Protein AF-A0A7W0F3E9-F1 (afdb_monomer_lite)

pLDDT: mean 85.23, std 11.92, range [56.28, 97.56]

Foldseek 3Di:
DADPPPRDDDDPPDQADPPPRHGPVVVPPPPVPVVVVVVVVVVVVVVVVVVVVVVVVPVVVVVVVVVVVVD

Secondary structure (DSSP, 8-state):
-B-TTT--B--TT-SB-TTT--BSSGGG--HHHHHHHHHHHHHHHHHHHHHHHHHHHHHHHHHHHHHHHT-

Radius of gyration: 27.57 Å; chains: 1; bounding box: 51×17×73 Å

Sequence (71 aa):
MKCLKCGKENKKSAVYCKFCGENLQTAEQPLTVAFMLKSLFVIYSLIFTAYMLYLALEKPFQAFVNNLATK

Structure (mmCIF, N/CA/C/O backbone):
data_AF-A0A7W0F3E9-F1
#
_entry.id   AF-A0A7W0F3E9-F1
#
loop_
_atom_site.group_PDB
_atom_site.id
_atom_site.type_symbol
_atom_site.label_atom_id
_atom_site.label_alt_id
_atom_site.label_comp_id
_atom_site.label_asym_id
_atom_site.label_entity_id
_atom_site.label_seq_id
_atom_site.pdbx_PDB_ins_code
_atom_site.Cartn_x
_atom_site.Cartn_y
_atom_site.Cartn_z
_atom_site.occupancy
_atom_site.B_iso_or_equiv
_atom_site.auth_seq_id
_atom_site.auth_comp_id
_atom_site.auth_asym_id
_atom_site.auth_atom_id
_atom_site.pdbx_PDB_model_num
ATOM 1 N N . MET A 1 1 ? -6.231 -1.896 25.857 1.00 86.25 1 MET A N 1
ATOM 2 C CA . MET A 1 1 ? -5.582 -1.286 24.691 1.00 86.25 1 MET A CA 1
ATOM 3 C C . MET A 1 1 ? -6.291 0.007 24.368 1.00 86.25 1 MET A C 1
ATOM 5 O O . MET A 1 1 ? -7.524 0.047 24.325 1.00 86.25 1 MET A O 1
ATOM 9 N N . LYS A 1 2 ? -5.512 1.062 24.167 1.00 91.12 2 LYS A N 1
ATOM 10 C CA . LYS A 1 2 ? -6.024 2.381 23.834 1.00 91.12 2 LYS A CA 1
ATOM 11 C C . LYS A 1 2 ? -6.470 2.404 22.375 1.00 91.12 2 LYS A C 1
ATOM 13 O O . LYS A 1 2 ? -5.714 2.013 21.492 1.00 91.12 2 LYS A O 1
ATOM 18 N N . CYS A 1 3 ? -7.694 2.853 22.114 1.00 92.69 3 CYS A N 1
ATOM 19 C CA . CYS A 1 3 ? -8.163 3.058 20.746 1.00 92.69 3 CYS A CA 1
ATOM 20 C C . CYS A 1 3 ? -7.436 4.261 20.125 1.00 92.69 3 CYS A C 1
ATOM 22 O O . CYS A 1 3 ? -7.516 5.361 20.670 1.00 92.69 3 CYS A O 1
ATOM 24 N N . LEU A 1 4 ? -6.777 4.076 18.977 1.00 89.38 4 LEU A N 1
ATOM 25 C CA . LEU A 1 4 ? -6.053 5.153 18.285 1.00 89.38 4 LEU A CA 1
ATOM 26 C C . LEU A 1 4 ? -6.979 6.223 17.686 1.00 89.38 4 LEU A C 1
ATOM 28 O O . LEU A 1 4 ? -6.562 7.360 17.514 1.00 89.38 4 LEU A O 1
ATOM 32 N N . LYS A 1 5 ? -8.248 5.884 17.423 1.00 91.81 5 LYS A N 1
ATOM 33 C CA . LYS A 1 5 ? -9.230 6.817 16.854 1.00 91.81 5 LYS A CA 1
ATOM 34 C C . LYS A 1 5 ? -9.885 7.720 17.893 1.00 91.81 5 LYS A C 1
ATOM 36 O O . LYS A 1 5 ? -10.027 8.912 17.664 1.00 91.81 5 LYS A O 1
ATOM 41 N N . CYS A 1 6 ? -10.325 7.163 19.024 1.00 94.56 6 CYS A N 1
ATOM 42 C CA . CYS A 1 6 ? -11.096 7.916 20.025 1.00 94.56 6 CYS A CA 1
ATOM 43 C C . CYS A 1 6 ? -10.403 8.043 21.391 1.00 94.56 6 CYS A C 1
ATOM 45 O O . CYS A 1 6 ? -10.990 8.579 22.329 1.00 94.56 6 CYS A O 1
ATOM 47 N N . GLY A 1 7 ? -9.202 7.483 21.555 1.00 94.31 7 GLY A N 1
ATOM 48 C CA . GLY A 1 7 ? -8.375 7.616 22.757 1.00 94.31 7 GLY A CA 1
ATOM 49 C C . GLY A 1 7 ? -8.835 6.840 23.997 1.00 94.31 7 GLY A C 1
ATOM 50 O O . GLY A 1 7 ? -8.121 6.847 24.996 1.00 94.31 7 GLY A O 1
ATOM 51 N N . LYS A 1 8 ? -9.993 6.167 23.961 1.00 96.56 8 LYS A N 1
ATOM 52 C CA . LYS A 1 8 ? -10.545 5.432 25.113 1.00 96.56 8 LYS A CA 1
ATOM 53 C C . LYS A 1 8 ? -9.907 4.051 25.281 1.00 96.56 8 LYS A C 1
ATOM 55 O O . LYS A 1 8 ? -9.553 3.387 24.303 1.00 96.56 8 LYS A O 1
ATOM 60 N N . GLU A 1 9 ? -9.823 3.605 26.530 1.00 96.00 9 GLU A N 1
ATOM 61 C CA . GLU A 1 9 ? -9.245 2.312 26.895 1.00 96.00 9 GLU A CA 1
ATOM 62 C C . GLU A 1 9 ? -10.255 1.168 26.701 1.00 96.00 9 GLU A C 1
ATOM 64 O O . GLU A 1 9 ? -11.403 1.234 27.152 1.00 96.00 9 GLU A O 1
ATOM 69 N N . ASN A 1 10 ? -9.823 0.104 26.026 1.00 94.31 10 ASN A N 1
ATOM 70 C CA . ASN A 1 10 ? -10.601 -1.112 25.779 1.00 94.31 10 ASN A CA 1
ATOM 71 C C . ASN A 1 10 ? -9.936 -2.336 26.427 1.00 94.31 10 ASN A C 1
ATOM 73 O O . ASN A 1 10 ? -8.744 -2.316 26.744 1.00 94.31 10 ASN A O 1
ATOM 77 N N . LYS A 1 11 ? -10.684 -3.439 26.590 1.00 93.94 11 LYS A N 1
ATOM 78 C CA . LYS A 1 11 ? -10.095 -4.732 26.989 1.00 93.94 11 LYS A CA 1
ATOM 79 C C . LYS A 1 11 ? -9.001 -5.125 25.985 1.00 93.94 11 LYS A C 1
ATOM 81 O O . LYS A 1 11 ? -9.138 -4.848 24.800 1.00 93.94 11 LYS A O 1
ATOM 86 N N . LYS A 1 12 ? -7.920 -5.766 26.445 1.00 86.81 12 LYS A N 1
ATOM 87 C CA . LYS A 1 12 ? -6.801 -6.171 25.568 1.00 86.81 12 LYS A CA 1
ATOM 88 C C . LYS A 1 12 ? -7.221 -7.153 24.463 1.00 86.81 12 LYS A C 1
ATOM 90 O O . LYS A 1 12 ? -6.617 -7.144 23.407 1.00 86.81 12 LYS A O 1
ATOM 95 N N . SER A 1 13 ? -8.259 -7.954 24.699 1.00 89.44 13 SER A N 1
ATOM 96 C CA . SER A 1 13 ? -8.819 -8.910 23.737 1.00 89.44 13 SER A CA 1
ATOM 97 C C . SER A 1 13 ? -9.943 -8.341 22.858 1.00 89.44 13 SER A C 1
ATOM 99 O O . SER A 1 13 ? -10.582 -9.090 22.125 1.00 89.44 13 SER A O 1
ATOM 101 N N . ALA A 1 14 ? -10.255 -7.043 22.957 1.00 90.94 14 ALA A N 1
ATOM 102 C CA . ALA A 1 14 ? -11.347 -6.452 22.192 1.00 90.94 14 ALA A CA 1
ATOM 103 C C . ALA A 1 14 ? -10.972 -6.325 20.707 1.00 90.94 14 ALA A C 1
ATOM 105 O O . ALA A 1 14 ? -9.966 -5.709 20.375 1.00 90.94 14 ALA A O 1
ATOM 106 N N . VAL A 1 15 ? -11.816 -6.866 19.823 1.00 92.06 15 VAL A N 1
ATOM 107 C CA . VAL A 1 15 ? -11.666 -6.741 18.360 1.00 92.06 15 VAL A CA 1
ATOM 108 C C . VAL A 1 15 ? -12.076 -5.349 17.878 1.00 92.06 15 VAL A C 1
ATOM 110 O O . VAL A 1 15 ? -11.451 -4.788 16.986 1.00 92.06 15 VAL A O 1
ATOM 113 N N . TYR A 1 16 ? -13.097 -4.766 18.510 1.00 93.62 16 TYR A N 1
ATOM 114 C CA . TYR A 1 16 ? -13.635 -3.448 18.185 1.00 93.62 16 TYR A CA 1
ATOM 115 C C . TYR A 1 16 ? -13.674 -2.551 19.421 1.00 93.62 16 TYR A C 1
ATOM 117 O O . TYR A 1 16 ? -13.854 -3.016 20.551 1.00 93.62 16 TYR A O 1
ATOM 125 N N . CYS A 1 17 ? -13.538 -1.245 19.211 1.00 94.81 17 CYS A N 1
ATOM 126 C CA . CYS A 1 17 ? -13.698 -0.254 20.260 1.00 94.81 17 CYS A CA 1
ATOM 127 C C . CYS A 1 17 ? -15.165 -0.188 20.691 1.00 94.81 17 CYS A C 1
ATOM 129 O O . CYS A 1 17 ? -16.028 0.197 19.902 1.00 94.81 17 CYS A O 1
ATOM 131 N N . LYS A 1 18 ? -15.445 -0.451 21.972 1.00 96.44 18 LYS A N 1
ATOM 132 C CA . LYS A 1 18 ? -16.819 -0.433 22.509 1.00 96.44 18 LYS A CA 1
ATOM 133 C C . LYS A 1 18 ? -17.491 0.948 22.485 1.00 96.44 18 LYS A C 1
ATOM 135 O O . LYS A 1 18 ? -18.662 1.057 22.815 1.00 96.44 18 LYS A O 1
ATOM 140 N N . PHE A 1 19 ? -16.730 2.000 22.179 1.00 96.00 19 PHE A N 1
ATOM 141 C CA . PHE A 1 19 ? -17.197 3.385 22.216 1.00 96.00 19 PHE A CA 1
ATOM 142 C C . PHE A 1 19 ? -17.386 4.012 20.835 1.00 96.00 19 PHE A C 1
ATOM 144 O O . PHE A 1 19 ? -18.270 4.843 20.680 1.00 96.00 19 PHE A O 1
ATOM 151 N N . CYS A 1 20 ? -16.545 3.670 19.854 1.00 95.56 20 CYS A N 1
ATOM 152 C CA . CYS A 1 20 ? -16.592 4.281 18.518 1.00 95.56 20 CYS A CA 1
ATOM 153 C C . CYS A 1 20 ? -16.669 3.265 17.371 1.00 95.56 20 CYS A C 1
ATOM 155 O O . CYS A 1 20 ? -16.685 3.672 16.214 1.00 95.56 20 CYS A O 1
ATOM 157 N N . GLY A 1 21 ? -16.667 1.963 17.676 1.00 93.44 21 GLY A N 1
ATOM 158 C CA . GLY A 1 21 ? -16.766 0.891 16.684 1.00 93.44 21 GLY A CA 1
ATOM 159 C C . GLY A 1 21 ? -15.494 0.623 15.873 1.00 93.44 21 GLY A C 1
ATOM 160 O O . GLY A 1 21 ? -15.510 -0.266 15.033 1.00 93.44 21 GLY A O 1
ATOM 161 N N . GLU A 1 22 ? -14.393 1.346 16.108 1.00 92.75 22 GLU A N 1
ATOM 162 C CA . GLU A 1 22 ? -13.143 1.151 15.357 1.00 92.75 22 GLU A CA 1
ATOM 163 C C . GLU A 1 22 ? -12.582 -0.260 15.5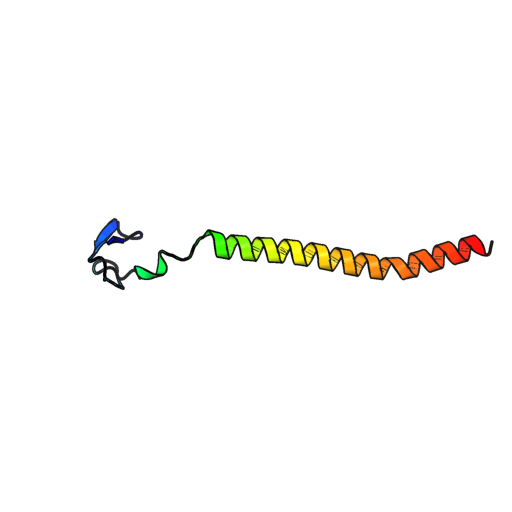34 1.00 92.75 22 GLU A C 1
ATOM 165 O O . GLU A 1 22 ? -12.525 -0.753 16.664 1.00 92.75 22 GLU A O 1
ATOM 170 N N . ASN A 1 23 ? -12.118 -0.883 14.448 1.00 90.94 23 ASN A N 1
ATOM 171 C CA . ASN A 1 23 ? -11.425 -2.162 14.530 1.00 90.94 23 ASN A CA 1
ATOM 172 C C . ASN A 1 23 ? -10.045 -1.958 15.176 1.00 90.94 23 ASN A C 1
ATOM 174 O O . ASN A 1 23 ? -9.195 -1.224 14.677 1.00 90.94 23 ASN A O 1
ATOM 178 N N . LEU A 1 24 ? -9.834 -2.598 16.320 1.00 87.81 24 LEU A N 1
ATOM 179 C CA . LEU A 1 24 ? -8.617 -2.486 17.115 1.00 87.81 24 LEU A CA 1
ATOM 180 C C . LEU A 1 24 ? -7.499 -3.418 16.624 1.00 87.81 24 LEU A C 1
ATOM 182 O O . LEU A 1 24 ? -6.344 -3.203 16.979 1.00 87.81 24 LEU A O 1
ATOM 186 N N . GLN A 1 25 ? -7.819 -4.415 15.797 1.00 79.06 25 GLN A N 1
ATOM 187 C CA . GLN A 1 25 ? -6.849 -5.337 15.195 1.00 79.06 25 GLN A CA 1
ATOM 188 C C . GLN A 1 25 ? -6.188 -4.759 13.938 1.00 79.06 25 GLN A C 1
ATOM 190 O O . GLN A 1 25 ? -5.087 -5.158 13.580 1.00 79.06 25 GLN A O 1
ATOM 195 N N . THR A 1 26 ? -6.814 -3.777 13.283 1.00 66.06 26 THR A N 1
ATOM 196 C CA . THR A 1 26 ? -6.246 -3.100 12.102 1.00 66.06 26 THR A CA 1
ATOM 197 C C . THR A 1 26 ? -5.042 -2.203 12.443 1.00 66.06 26 THR A C 1
ATOM 199 O O . THR A 1 26 ? -4.325 -1.764 11.548 1.00 66.06 26 THR A O 1
ATOM 202 N N . ALA A 1 27 ? -4.774 -1.955 13.730 1.00 58.78 27 ALA A N 1
ATOM 203 C CA . ALA A 1 27 ? -3.707 -1.066 14.192 1.00 58.78 27 ALA A CA 1
ATOM 204 C C . ALA A 1 27 ? -2.270 -1.598 13.992 1.00 58.78 27 ALA A C 1
ATOM 206 O O . ALA A 1 27 ? -1.326 -0.840 14.196 1.00 58.78 27 ALA A O 1
ATOM 207 N N . GLU A 1 28 ? -2.082 -2.846 13.555 1.00 58.78 28 GLU A N 1
ATOM 208 C CA . GLU A 1 28 ? -0.764 -3.400 13.210 1.00 58.78 28 GLU A CA 1
ATOM 209 C C . GLU A 1 28 ? -0.673 -3.784 11.730 1.00 58.78 28 GLU A C 1
ATOM 211 O O . GLU A 1 28 ? -0.223 -4.870 11.374 1.00 58.78 28 GLU A O 1
ATOM 216 N N . GLN A 1 29 ? -1.063 -2.891 10.821 1.00 56.28 29 GLN A N 1
ATOM 217 C CA . GLN A 1 29 ? -0.396 -2.928 9.523 1.00 56.28 29 GLN A CA 1
ATOM 218 C C . GLN A 1 29 ? 0.934 -2.200 9.691 1.00 56.28 29 GLN A C 1
ATOM 220 O O . GLN A 1 29 ? 0.921 -0.983 9.897 1.00 56.28 29 GLN A O 1
ATOM 225 N N . PRO A 1 30 ? 2.082 -2.904 9.658 1.00 57.31 30 PRO A N 1
ATOM 226 C CA . PRO A 1 30 ? 3.369 -2.242 9.714 1.00 57.31 30 PRO A CA 1
ATOM 227 C C . PRO A 1 30 ? 3.422 -1.276 8.532 1.00 57.31 30 PRO A C 1
ATOM 229 O O . PRO A 1 30 ? 3.518 -1.685 7.373 1.00 57.31 30 PRO A O 1
ATOM 232 N N . LEU A 1 31 ? 3.335 0.021 8.836 1.00 58.66 31 LEU A N 1
ATOM 233 C CA . LEU A 1 31 ? 3.387 1.123 7.871 1.00 58.66 31 LEU A CA 1
ATOM 234 C C . LEU A 1 31 ? 4.635 1.017 6.970 1.00 58.66 31 LEU A C 1
ATOM 236 O O . LEU A 1 31 ? 4.675 1.538 5.859 1.00 58.66 31 LEU A O 1
ATOM 240 N N . THR A 1 32 ? 5.637 0.275 7.444 1.00 61.25 32 THR A N 1
ATOM 241 C CA . THR A 1 32 ? 6.867 -0.073 6.748 1.00 61.25 32 THR A CA 1
ATOM 242 C C . THR A 1 32 ? 6.646 -1.012 5.561 1.00 61.25 32 THR A C 1
ATOM 244 O O . THR A 1 32 ? 7.243 -0.786 4.517 1.00 61.25 32 THR A O 1
ATOM 247 N N . VAL A 1 33 ? 5.776 -2.022 5.636 1.00 69.50 33 VAL A N 1
ATOM 248 C CA . VAL A 1 33 ? 5.674 -3.048 4.578 1.00 69.50 33 VAL A CA 1
ATOM 249 C C . VAL A 1 33 ? 5.035 -2.485 3.311 1.00 69.50 33 VAL A C 1
ATOM 251 O O . VAL A 1 33 ? 5.566 -2.669 2.217 1.00 69.50 33 VAL A O 1
ATOM 254 N N . ALA A 1 34 ? 3.944 -1.728 3.445 1.00 69.06 34 ALA A N 1
ATOM 255 C CA . ALA A 1 34 ? 3.286 -1.099 2.299 1.00 69.06 34 ALA A CA 1
ATOM 256 C C . ALA A 1 34 ? 4.178 -0.041 1.623 1.00 69.06 34 ALA A C 1
ATOM 258 O O . ALA A 1 34 ? 4.168 0.091 0.398 1.00 69.06 34 ALA A O 1
ATOM 259 N N . PHE A 1 35 ? 4.972 0.694 2.407 1.00 73.25 35 PHE A N 1
ATOM 260 C CA . PHE A 1 35 ? 5.935 1.659 1.880 1.00 73.25 35 PHE A CA 1
ATOM 261 C C . PHE A 1 35 ? 7.106 0.964 1.162 1.00 73.25 35 PHE A C 1
ATOM 263 O O . PHE A 1 35 ? 7.466 1.354 0.050 1.00 73.25 35 PHE A O 1
ATOM 270 N N . MET A 1 36 ? 7.641 -0.116 1.742 1.00 73.69 36 MET A N 1
ATOM 271 C CA . MET A 1 36 ? 8.739 -0.901 1.161 1.00 73.69 36 MET A CA 1
ATOM 272 C C . MET A 1 36 ? 8.331 -1.587 -0.150 1.00 73.69 36 MET A C 1
ATOM 274 O O . MET A 1 36 ? 9.087 -1.548 -1.118 1.00 73.69 36 MET A O 1
ATOM 278 N N . LEU A 1 37 ? 7.115 -2.136 -0.228 1.00 83.44 37 LEU A N 1
ATOM 279 C CA . LEU A 1 37 ? 6.582 -2.748 -1.452 1.00 83.44 37 LEU A CA 1
ATOM 280 C C . LEU A 1 37 ? 6.425 -1.735 -2.592 1.00 83.44 37 LEU A C 1
ATOM 282 O O . LEU A 1 37 ? 6.781 -2.028 -3.733 1.00 83.44 37 LEU A O 1
ATOM 286 N N . LYS A 1 38 ? 5.938 -0.525 -2.290 1.00 86.44 38 LYS A N 1
ATOM 287 C CA . LYS A 1 38 ? 5.826 0.550 -3.287 1.00 86.44 38 LYS A CA 1
ATOM 288 C C . LYS A 1 38 ? 7.197 0.998 -3.789 1.00 86.44 38 LYS A C 1
ATOM 290 O O . LYS A 1 38 ? 7.370 1.159 -4.993 1.00 86.44 38 LYS A O 1
ATOM 295 N N . SER A 1 39 ? 8.167 1.154 -2.888 1.00 87.31 39 SER A N 1
ATOM 296 C CA . SER A 1 39 ? 9.543 1.511 -3.253 1.00 87.31 39 SER A CA 1
ATOM 297 C C . SER A 1 39 ? 10.179 0.460 -4.171 1.00 87.31 39 SER A C 1
ATOM 299 O O . SER A 1 39 ? 10.703 0.794 -5.234 1.00 87.31 39 SER A O 1
ATOM 301 N N . LEU A 1 40 ? 10.042 -0.825 -3.825 1.00 91.06 40 LEU A N 1
ATOM 302 C CA . LEU A 1 40 ? 10.572 -1.928 -4.627 1.00 91.06 40 LEU A CA 1
ATOM 303 C C . LEU A 1 40 ? 9.959 -1.969 -6.035 1.00 91.06 40 LEU A C 1
ATOM 305 O O . LEU A 1 40 ? 10.676 -2.161 -7.016 1.00 91.06 40 LEU A O 1
ATOM 309 N N . PHE A 1 41 ? 8.648 -1.739 -6.143 1.00 94.94 41 PHE A N 1
ATOM 310 C CA . PHE A 1 41 ? 7.951 -1.697 -7.429 1.00 94.94 41 PHE A CA 1
ATOM 311 C C . PHE A 1 41 ? 8.464 -0.571 -8.339 1.00 94.94 41 PHE A C 1
ATOM 313 O O . PHE A 1 41 ? 8.664 -0.787 -9.537 1.00 94.94 41 PHE A O 1
ATOM 320 N N . VAL A 1 42 ? 8.722 0.616 -7.778 1.00 95.44 42 VAL A N 1
ATOM 321 C CA . VAL A 1 42 ? 9.277 1.753 -8.531 1.00 95.44 42 VAL A CA 1
ATOM 322 C C . VAL A 1 42 ? 10.680 1.428 -9.038 1.00 95.44 42 VAL A C 1
ATOM 324 O O . VAL A 1 42 ? 10.953 1.608 -10.224 1.00 95.44 42 VAL A O 1
ATOM 327 N N . ILE A 1 43 ? 11.548 0.893 -8.176 1.00 95.94 43 ILE A N 1
ATOM 328 C CA . ILE A 1 43 ? 12.920 0.523 -8.552 1.00 95.94 43 ILE A CA 1
ATOM 329 C C . ILE A 1 43 ? 12.912 -0.529 -9.667 1.00 95.94 43 ILE A C 1
ATOM 331 O O . ILE A 1 43 ? 13.592 -0.357 -10.678 1.00 95.94 43 I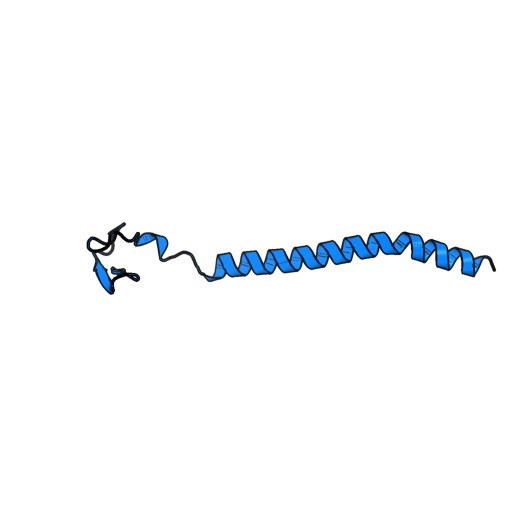LE A O 1
ATOM 335 N N . TYR A 1 44 ? 12.108 -1.584 -9.521 1.00 96.88 44 TYR A N 1
ATOM 336 C CA . TYR A 1 44 ? 11.990 -2.633 -10.535 1.00 96.88 44 TYR A CA 1
ATOM 337 C C . TYR A 1 44 ? 11.499 -2.080 -11.879 1.00 96.88 44 TYR A C 1
ATOM 339 O O . TYR A 1 44 ? 12.058 -2.405 -12.925 1.00 96.88 44 TYR A O 1
ATOM 347 N N . SER A 1 45 ? 10.503 -1.190 -11.847 1.00 96.94 45 SER A N 1
ATOM 348 C CA . SER A 1 45 ? 9.961 -0.560 -13.053 1.00 96.94 45 SER A CA 1
ATOM 349 C C . SER A 1 45 ? 11.015 0.271 -13.791 1.00 96.94 45 SER A C 1
ATOM 351 O O . SER A 1 45 ? 11.104 0.178 -15.011 1.00 96.94 45 SER A O 1
ATOM 353 N N . LEU A 1 46 ? 11.844 1.037 -13.071 1.00 97.25 46 LEU A N 1
ATOM 354 C CA . LEU A 1 46 ? 12.929 1.832 -13.663 1.00 97.25 46 LEU A CA 1
ATOM 355 C C . LEU A 1 46 ? 14.025 0.960 -14.289 1.00 97.25 46 LEU A C 1
ATOM 357 O O . LEU A 1 46 ? 14.517 1.263 -15.375 1.00 97.25 46 LEU A O 1
ATOM 361 N N . ILE A 1 47 ? 14.403 -0.131 -13.622 1.00 97.56 47 ILE A N 1
ATOM 362 C CA . ILE A 1 47 ? 15.402 -1.068 -14.151 1.00 97.56 47 ILE A CA 1
ATOM 363 C C . ILE A 1 47 ? 14.868 -1.742 -15.417 1.00 97.56 47 ILE A C 1
ATOM 365 O O . ILE A 1 47 ? 15.576 -1.831 -16.420 1.00 97.56 47 ILE A O 1
ATOM 369 N N . PHE A 1 48 ? 13.611 -2.184 -15.393 1.00 97.44 48 PHE A N 1
ATOM 370 C CA . PHE A 1 48 ? 12.982 -2.838 -16.532 1.00 97.44 48 PHE A CA 1
ATOM 371 C C . PHE A 1 48 ? 12.878 -1.906 -17.745 1.00 97.44 48 PHE A C 1
ATOM 373 O O . PHE A 1 48 ? 13.238 -2.302 -18.853 1.00 97.44 48 PHE A O 1
ATOM 380 N N . THR A 1 49 ? 12.446 -0.655 -17.559 1.00 97.50 49 THR A N 1
ATOM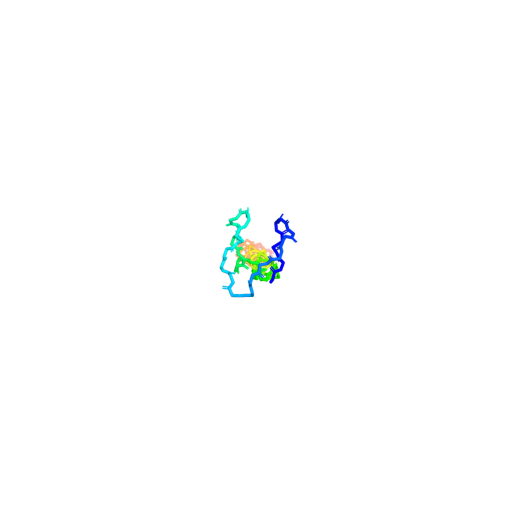 381 C CA . THR A 1 49 ? 12.364 0.310 -18.667 1.00 97.50 49 THR A CA 1
ATOM 382 C C . THR A 1 49 ? 13.739 0.645 -19.237 1.00 97.50 49 THR A C 1
ATOM 384 O O . THR A 1 49 ? 13.885 0.685 -20.459 1.00 97.50 49 THR A O 1
ATOM 387 N N . ALA A 1 50 ? 14.757 0.814 -18.389 1.00 96.81 50 ALA A N 1
ATOM 388 C CA . ALA A 1 50 ? 16.133 1.021 -18.836 1.00 96.81 50 ALA A CA 1
ATOM 389 C C . ALA A 1 50 ? 16.665 -0.176 -19.643 1.00 96.81 50 ALA A C 1
ATOM 391 O O . ALA A 1 50 ? 17.276 0.013 -20.694 1.00 96.81 50 ALA A O 1
ATOM 392 N N . TYR A 1 51 ? 16.384 -1.404 -19.196 1.00 96.38 51 TYR A N 1
ATOM 393 C CA . TYR A 1 51 ? 16.768 -2.624 -19.909 1.00 96.38 51 TYR A CA 1
ATOM 394 C C . TYR A 1 51 ? 16.082 -2.736 -21.276 1.00 96.38 51 TYR A C 1
ATOM 396 O O . TYR A 1 51 ? 16.738 -2.993 -22.284 1.00 96.38 51 TYR A O 1
ATOM 404 N N . MET A 1 52 ? 14.775 -2.471 -21.341 1.00 95.44 52 MET A N 1
ATOM 405 C CA . MET A 1 52 ? 14.037 -2.483 -22.607 1.00 95.44 52 MET A CA 1
ATOM 406 C C . MET A 1 52 ? 14.547 -1.408 -23.574 1.00 95.44 52 MET A C 1
ATOM 408 O O . MET A 1 52 ? 14.663 -1.665 -24.773 1.00 95.44 52 MET A O 1
ATOM 412 N N . LEU A 1 53 ? 14.901 -0.223 -23.066 1.00 94.25 53 LEU A N 1
ATOM 413 C CA . LEU A 1 53 ? 15.497 0.840 -23.872 1.00 94.25 53 LEU A CA 1
ATOM 414 C C . LEU A 1 53 ? 16.882 0.445 -24.402 1.00 94.25 53 LEU A C 1
ATOM 416 O O . LEU A 1 53 ? 17.171 0.673 -25.573 1.00 94.25 53 LEU A O 1
ATOM 420 N N . TYR A 1 54 ? 17.716 -0.184 -23.572 1.00 92.56 54 TYR A N 1
ATOM 421 C CA . TYR A 1 54 ? 19.019 -0.707 -23.985 1.00 92.56 54 TYR A CA 1
ATOM 422 C C . TYR A 1 54 ? 18.888 -1.686 -25.161 1.00 92.56 54 TYR A C 1
ATOM 424 O O . TYR A 1 54 ? 19.535 -1.498 -26.192 1.00 92.56 54 TYR A O 1
ATOM 432 N N . LEU A 1 55 ? 17.975 -2.658 -25.062 1.00 89.88 55 LEU A N 1
ATOM 433 C CA . LEU A 1 55 ? 17.707 -3.609 -26.148 1.00 89.88 55 LEU A CA 1
ATOM 434 C C . LEU A 1 55 ? 17.178 -2.924 -27.417 1.00 89.88 55 LEU A C 1
ATOM 436 O O . LEU A 1 55 ? 17.502 -3.330 -28.534 1.00 89.88 55 LEU A O 1
ATOM 440 N N . ALA A 1 56 ? 16.367 -1.874 -27.268 1.00 88.56 56 ALA A N 1
ATOM 441 C CA . ALA A 1 56 ? 15.859 -1.108 -28.403 1.00 88.56 56 ALA A CA 1
ATOM 442 C C . ALA A 1 56 ? 16.968 -0.318 -29.123 1.00 88.56 56 ALA A C 1
ATOM 444 O O . ALA A 1 56 ? 16.903 -0.138 -30.340 1.00 88.56 56 ALA A O 1
ATOM 445 N N . LEU A 1 57 ? 17.988 0.129 -28.386 1.00 87.19 57 LEU A N 1
ATOM 446 C CA . LEU A 1 57 ? 19.114 0.910 -28.904 1.00 87.19 57 LEU A CA 1
ATOM 447 C C . LEU A 1 57 ? 20.243 0.051 -29.490 1.00 87.19 57 LEU A C 1
ATOM 449 O O . LEU A 1 57 ? 21.041 0.556 -30.281 1.00 87.19 57 LEU A O 1
ATOM 453 N N . GLU A 1 58 ? 20.296 -1.242 -29.177 1.00 82.31 58 GLU A N 1
ATOM 454 C CA . GLU A 1 58 ? 21.348 -2.135 -29.670 1.00 82.31 58 GLU A CA 1
ATOM 455 C C . GLU A 1 58 ? 21.323 -2.283 -31.203 1.00 82.31 58 GLU A C 1
ATOM 457 O O . GLU A 1 58 ? 22.344 -2.116 -31.872 1.00 82.31 58 GLU A O 1
ATOM 462 N N . LYS A 1 59 ? 20.143 -2.504 -31.795 1.00 75.31 59 LYS A N 1
ATOM 463 C 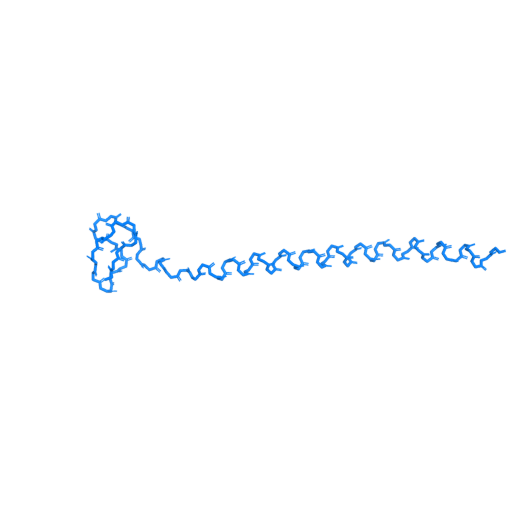CA . LYS A 1 59 ? 19.981 -2.648 -33.255 1.00 75.31 59 LYS A CA 1
ATOM 464 C C . LYS A 1 59 ? 20.417 -1.408 -34.058 1.00 75.31 59 LYS A C 1
ATOM 466 O O . LYS A 1 59 ? 21.202 -1.574 -34.995 1.00 75.31 59 LYS A O 1
ATOM 471 N N . PRO A 1 60 ? 19.948 -0.179 -33.749 1.00 77.19 60 PRO A N 1
ATOM 472 C CA . PRO A 1 60 ? 20.364 1.010 -34.490 1.00 77.19 60 PRO A CA 1
ATOM 473 C C . PRO A 1 60 ? 21.849 1.331 -34.290 1.00 77.19 60 PRO A C 1
ATOM 475 O O . PRO A 1 60 ? 22.496 1.785 -35.233 1.00 77.19 60 PRO A O 1
ATOM 478 N N . PHE A 1 61 ? 22.410 1.053 -33.109 1.00 79.69 61 PHE A N 1
ATOM 479 C CA . PHE A 1 61 ? 23.832 1.265 -32.850 1.00 79.69 61 PHE A CA 1
ATOM 480 C C . PHE A 1 61 ? 24.717 0.331 -33.685 1.00 79.69 61 PHE A C 1
ATOM 482 O O . PHE A 1 61 ? 25.642 0.795 -34.349 1.00 79.69 61 PHE A O 1
ATOM 489 N N . GLN A 1 62 ? 24.399 -0.964 -33.734 1.00 76.31 62 GLN A N 1
ATOM 490 C CA . GLN A 1 62 ? 25.142 -1.921 -34.563 1.00 76.31 62 GLN A CA 1
ATOM 491 C C . GLN A 1 62 ? 25.045 -1.575 -36.057 1.00 76.31 62 GLN A C 1
ATOM 493 O O . GLN A 1 62 ? 26.045 -1.605 -36.771 1.00 76.31 62 GLN A O 1
ATOM 498 N N . ALA A 1 63 ? 23.863 -1.170 -36.535 1.00 76.81 63 ALA A N 1
ATOM 499 C CA . ALA A 1 63 ? 23.691 -0.717 -37.915 1.00 76.81 63 ALA A CA 1
ATOM 500 C C . ALA A 1 63 ? 24.539 0.528 -38.234 1.00 76.81 63 ALA A C 1
ATOM 502 O O . ALA A 1 63 ? 25.124 0.622 -39.313 1.00 76.81 63 ALA A O 1
ATOM 503 N N . PHE A 1 64 ? 24.639 1.474 -37.301 1.00 83.56 64 PHE A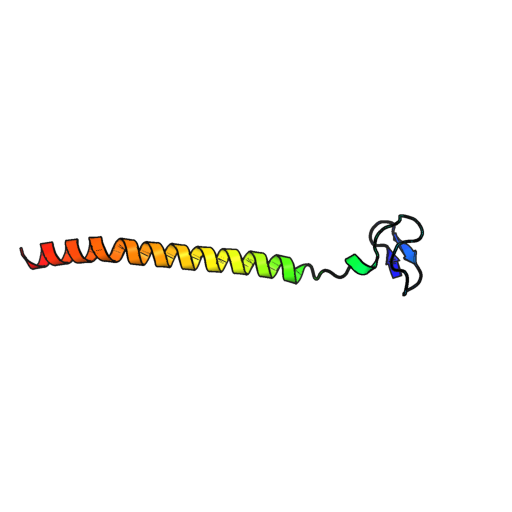 N 1
ATOM 504 C CA . PHE A 1 64 ? 25.497 2.648 -37.443 1.00 83.56 64 PHE A CA 1
ATOM 505 C C . PHE A 1 64 ? 26.988 2.277 -37.503 1.00 83.56 64 PHE A C 1
ATOM 507 O O . PHE A 1 64 ? 27.686 2.717 -38.417 1.00 83.56 64 PHE A O 1
ATOM 514 N N . VAL A 1 65 ? 27.464 1.424 -36.590 1.00 83.44 65 VAL A N 1
ATOM 515 C CA . VAL A 1 65 ? 28.862 0.955 -36.561 1.00 83.44 65 VAL A CA 1
ATOM 516 C C . VAL A 1 65 ? 29.227 0.199 -37.841 1.00 83.44 65 VAL A C 1
ATOM 518 O O . VAL A 1 65 ? 30.269 0.473 -38.432 1.00 83.44 65 VAL A O 1
ATOM 521 N N . ASN A 1 66 ? 28.357 -0.692 -38.322 1.00 79.81 66 ASN A N 1
ATOM 522 C CA . ASN A 1 66 ? 28.607 -1.451 -39.550 1.00 79.81 66 ASN A CA 1
ATOM 523 C C . ASN A 1 66 ? 28.734 -0.539 -40.779 1.00 79.81 66 ASN A C 1
ATOM 525 O O . ASN A 1 66 ? 29.622 -0.747 -41.597 1.00 79.81 66 ASN A O 1
ATOM 529 N N . ASN A 1 67 ? 27.905 0.507 -40.880 1.00 82.38 67 ASN A N 1
ATOM 530 C CA . ASN A 1 67 ? 27.998 1.486 -41.969 1.00 82.38 67 ASN A CA 1
ATOM 531 C C . ASN A 1 67 ? 29.292 2.316 -41.928 1.00 82.38 67 ASN A C 1
ATOM 533 O O . ASN A 1 67 ? 29.782 2.730 -42.980 1.00 82.38 67 ASN A O 1
ATOM 537 N N . LEU A 1 68 ? 29.837 2.576 -40.735 1.00 83.19 68 LEU A N 1
ATOM 538 C CA . LEU A 1 68 ? 31.140 3.227 -40.573 1.00 83.19 68 LEU A CA 1
ATOM 539 C C . LEU A 1 68 ? 32.292 2.292 -40.941 1.00 83.19 68 LEU A C 1
ATOM 541 O O . LEU A 1 68 ? 33.257 2.744 -41.539 1.00 83.19 68 LEU A O 1
ATOM 545 N N . ALA A 1 69 ? 32.189 1.005 -40.606 1.00 76.88 69 ALA A N 1
ATOM 546 C CA . ALA A 1 69 ? 33.229 0.020 -40.896 1.00 76.88 69 ALA A CA 1
ATOM 547 C C . ALA A 1 69 ? 33.352 -0.317 -42.396 1.00 76.88 69 ALA A C 1
ATOM 549 O O . ALA A 1 69 ? 34.394 -0.800 -42.830 1.00 76.88 69 ALA A O 1
ATOM 550 N N . THR A 1 70 ? 32.298 -0.088 -43.185 1.00 73.75 70 THR A N 1
ATOM 551 C CA . THR A 1 70 ? 32.276 -0.339 -44.639 1.00 73.75 70 THR A CA 1
ATOM 552 C C . THR A 1 70 ? 32.639 0.875 -45.505 1.00 73.75 70 THR A C 1
ATOM 554 O O . THR A 1 70 ? 32.596 0.761 -46.730 1.00 73.75 70 THR A O 1
ATOM 557 N N . LYS A 1 71 ? 32.941 2.034 -44.904 1.00 57.97 71 LYS A N 1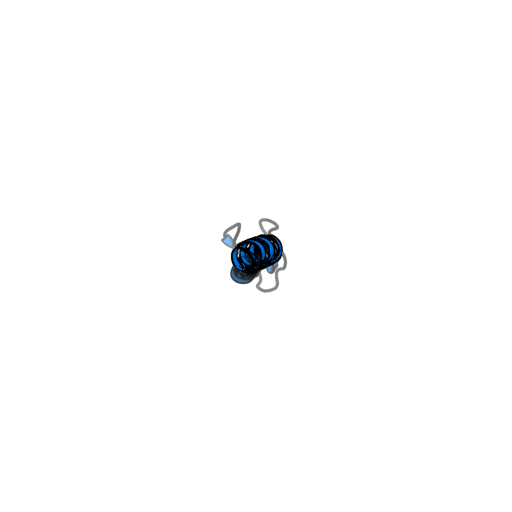
ATOM 558 C CA . LYS A 1 71 ? 33.423 3.242 -45.597 1.00 57.97 71 LYS A CA 1
ATOM 559 C C . LYS A 1 71 ? 34.919 3.422 -45.393 1.00 57.97 71 LYS A C 1
ATOM 561 O O . LYS A 1 71 ? 35.556 3.893 -46.359 1.00 57.97 71 LYS A O 1
#